Protein AF-A0A354G223-F1 (afdb_monomer_lite)

Sequence (87 aa):
MKINLLFWIFILIAFIGTFLYYLGETRKNNIGEVIKFSGGIITFGILISSFFLLEWKASFLLIIGEFTIISFLSTLLVESMTKRRIN

Secondary structure (DSSP, 8-state):
--HHHHHHHHHHHHHHHHHHHHHHHH--SHHHHHHHHHHHHHHHHHHHHHHHHS-HHHHHHHHHHHHHHHHHHHHHHHHHHHHHHH-

pLDDT: mean 73.15, std 9.59, range [50.22, 86.94]

Foldseek 3Di:
DPVVVVLVVLLVQLLVLLVQLVCLVVDPDPVSVVSNVSSVCSNVVSLVVLVVPPPPPVRVVSSVVSVVVSVVVSVVVVVVVVVVVVD

Radius of gyration: 14.6 Å; chains: 1; bounding box: 34×18×45 Å

Structure (mmCIF, N/CA/C/O backbone):
data_AF-A0A354G223-F1
#
_entry.id   AF-A0A354G223-F1
#
loop_
_atom_site.group_PDB
_atom_site.id
_atom_site.type_symbol
_atom_site.label_atom_id
_atom_site.label_alt_id
_atom_site.label_comp_id
_atom_site.label_asym_id
_atom_site.label_entity_id
_atom_site.label_seq_id
_atom_site.pdbx_PDB_ins_code
_atom_site.Cartn_x
_atom_site.Cartn_y
_atom_site.Cartn_z
_atom_site.occupancy
_atom_site.B_iso_or_equiv
_atom_site.auth_seq_id
_atom_site.auth_comp_id
_atom_site.auth_asym_id
_atom_site.auth_atom_id
_atom_site.pdbx_PDB_model_num
ATOM 1 N N . MET A 1 1 ? -16.234 6.750 19.756 1.00 50.22 1 MET A N 1
ATOM 2 C CA . MET A 1 1 ? -16.181 7.115 18.320 1.00 50.22 1 MET A CA 1
ATOM 3 C C . MET A 1 1 ? -14.742 7.312 17.791 1.00 50.22 1 MET A C 1
ATOM 5 O O . MET A 1 1 ? -14.521 8.186 16.969 1.00 50.22 1 MET A O 1
ATOM 9 N N . LYS A 1 2 ? -13.747 6.512 18.229 1.00 57.97 2 LYS A N 1
ATOM 10 C CA . LYS A 1 2 ? -12.325 6.663 17.821 1.00 57.97 2 LYS A CA 1
ATOM 11 C C . LYS A 1 2 ? -11.837 5.615 16.801 1.00 57.97 2 LYS A C 1
ATOM 13 O O . LYS A 1 2 ? -10.864 5.866 16.104 1.00 57.97 2 LYS A O 1
ATOM 18 N N . ILE A 1 3 ? -12.543 4.486 16.671 1.00 63.12 3 ILE A N 1
ATOM 19 C CA . ILE A 1 3 ? -12.158 3.357 15.801 1.00 63.12 3 ILE A CA 1
ATOM 20 C C . ILE A 1 3 ? -12.197 3.730 14.307 1.00 63.12 3 ILE A C 1
ATOM 22 O O . ILE A 1 3 ? -11.299 3.344 13.567 1.00 63.12 3 ILE A O 1
ATOM 26 N N . ASN A 1 4 ? -13.159 4.558 13.875 1.00 66.56 4 ASN A N 1
ATOM 27 C CA . ASN A 1 4 ? -13.276 4.940 12.461 1.00 66.56 4 ASN A CA 1
ATOM 28 C C . ASN A 1 4 ? -12.064 5.720 11.940 1.00 66.56 4 ASN A C 1
ATOM 30 O O . ASN A 1 4 ? -11.612 5.456 10.835 1.00 66.56 4 ASN A O 1
ATOM 34 N N . LEU A 1 5 ? -11.521 6.667 12.711 1.00 77.56 5 LEU A N 1
ATOM 35 C CA . LEU A 1 5 ? -10.392 7.478 12.243 1.00 77.56 5 LEU A CA 1
ATOM 36 C C . LEU A 1 5 ? -9.132 6.621 12.050 1.00 77.56 5 LEU A C 1
ATOM 38 O O . LEU A 1 5 ? -8.440 6.765 11.049 1.00 77.56 5 LEU A O 1
ATOM 42 N N . LEU A 1 6 ? -8.867 5.713 12.995 1.00 76.12 6 LEU A N 1
ATOM 43 C CA . LEU A 1 6 ? -7.702 4.828 12.954 1.00 76.12 6 LEU A CA 1
ATOM 44 C C . LEU A 1 6 ? -7.755 3.889 11.736 1.00 76.12 6 LEU A C 1
ATOM 46 O O . LEU A 1 6 ? -6.755 3.706 11.051 1.00 76.12 6 LEU A O 1
ATOM 50 N N . PHE A 1 7 ? -8.943 3.365 11.432 1.00 74.31 7 PHE A N 1
ATOM 51 C CA . PHE A 1 7 ? -9.191 2.518 10.266 1.00 74.31 7 PHE A CA 1
ATOM 52 C C . PHE A 1 7 ? -8.924 3.247 8.939 1.00 74.31 7 PHE A C 1
ATOM 54 O O . PHE A 1 7 ? -8.204 2.744 8.081 1.00 74.31 7 PHE A O 1
ATOM 61 N N . TRP A 1 8 ? -9.423 4.478 8.784 1.00 77.31 8 TRP A N 1
ATOM 62 C CA . TRP A 1 8 ? -9.157 5.273 7.579 1.00 77.31 8 TRP A CA 1
ATOM 63 C C . TRP A 1 8 ? -7.674 5.607 7.398 1.00 77.31 8 TRP A C 1
ATOM 65 O O . TRP A 1 8 ? -7.190 5.657 6.267 1.00 77.31 8 TRP A O 1
ATOM 75 N N . ILE A 1 9 ? -6.942 5.798 8.499 1.00 83.31 9 ILE A N 1
ATOM 76 C CA . ILE A 1 9 ? -5.490 5.992 8.462 1.00 83.31 9 ILE A CA 1
ATOM 77 C C . ILE A 1 9 ? -4.797 4.727 7.939 1.00 83.31 9 ILE A C 1
ATOM 79 O O . ILE A 1 9 ? -3.949 4.839 7.056 1.00 83.31 9 ILE A O 1
ATOM 83 N N . PHE A 1 10 ? -5.174 3.532 8.407 1.00 79.56 10 PHE A N 1
ATOM 84 C CA . PHE A 1 10 ? -4.589 2.285 7.902 1.00 79.56 10 PHE A CA 1
ATOM 85 C C . PHE A 1 10 ? -4.832 2.083 6.409 1.00 79.56 10 PHE A C 1
ATOM 87 O O . PHE A 1 10 ? -3.878 1.811 5.679 1.00 79.56 10 PHE A O 1
ATOM 94 N N . ILE A 1 11 ? -6.057 2.325 5.937 1.00 79.38 11 ILE A N 1
ATOM 95 C CA . ILE A 1 11 ? -6.382 2.273 4.505 1.00 79.38 11 ILE A CA 1
ATOM 96 C C . ILE A 1 11 ? -5.497 3.233 3.707 1.00 79.38 11 ILE A C 1
ATOM 98 O O . ILE A 1 11 ? -4.924 2.844 2.687 1.00 79.38 11 ILE A O 1
ATOM 102 N N . LEU A 1 12 ? -5.367 4.483 4.162 1.00 85.50 12 LEU A N 1
ATOM 103 C CA . LEU A 1 12 ? -4.599 5.499 3.448 1.00 85.50 12 LEU A CA 1
ATOM 104 C C . LEU A 1 12 ? -3.122 5.108 3.330 1.00 85.50 12 LEU A C 1
ATOM 106 O O . LEU A 1 12 ? -2.544 5.196 2.247 1.00 85.50 12 LEU A O 1
ATOM 110 N N . ILE A 1 13 ? -2.507 4.655 4.424 1.00 86.19 13 ILE A N 1
ATOM 111 C CA . ILE A 1 13 ? -1.086 4.300 4.406 1.00 86.19 13 ILE A CA 1
ATOM 112 C C . ILE A 1 13 ? -0.871 2.997 3.608 1.00 86.19 13 ILE A C 1
ATOM 114 O O . ILE A 1 13 ? 0.096 2.904 2.850 1.00 86.19 13 ILE A O 1
ATOM 118 N N . ALA A 1 14 ? -1.786 2.021 3.686 1.00 82.38 14 ALA A N 1
ATOM 119 C CA . ALA A 1 14 ? -1.703 0.791 2.895 1.00 82.38 14 ALA A CA 1
ATOM 120 C C . ALA A 1 14 ? -1.808 1.081 1.391 1.00 82.38 14 ALA A C 1
ATOM 122 O O . ALA A 1 14 ? -1.071 0.508 0.584 1.00 82.38 14 ALA A O 1
ATOM 123 N N . PHE A 1 15 ? -2.672 2.024 1.008 1.00 82.31 15 PHE A N 1
ATOM 124 C CA . PHE A 1 15 ? -2.767 2.502 -0.367 1.00 82.31 15 PHE A CA 1
ATOM 125 C C . PHE A 1 15 ? -1.459 3.156 -0.835 1.00 82.31 15 PHE A C 1
ATOM 127 O O . PHE A 1 15 ? -0.964 2.824 -1.912 1.00 82.31 15 PHE A O 1
ATOM 134 N N . ILE A 1 16 ? -0.853 4.021 -0.013 1.00 85.88 16 ILE A N 1
ATOM 135 C CA . ILE A 1 16 ? 0.436 4.660 -0.325 1.00 85.88 16 ILE A CA 1
ATOM 136 C C . ILE A 1 16 ? 1.547 3.615 -0.491 1.00 85.88 16 ILE A C 1
ATOM 138 O O . ILE A 1 16 ? 2.291 3.674 -1.470 1.00 85.88 16 ILE A O 1
ATOM 142 N N . GLY A 1 17 ? 1.649 2.643 0.420 1.00 85.31 17 GLY A N 1
ATOM 143 C CA . GLY A 1 17 ? 2.638 1.564 0.326 1.00 85.31 17 GLY A CA 1
ATOM 144 C C . GLY A 1 17 ? 2.493 0.764 -0.968 1.00 85.31 17 GLY A C 1
ATOM 145 O O . GLY A 1 17 ? 3.464 0.536 -1.689 1.00 85.31 17 GLY A O 1
ATOM 146 N N . THR A 1 18 ? 1.255 0.439 -1.336 1.00 83.44 18 THR A N 1
ATOM 147 C CA . THR A 1 18 ? 0.957 -0.329 -2.550 1.00 83.44 18 THR A CA 1
ATOM 148 C C . THR A 1 18 ? 1.244 0.474 -3.819 1.00 83.44 18 THR A C 1
ATOM 150 O O . THR A 1 18 ? 1.800 -0.052 -4.784 1.00 83.44 18 THR A O 1
ATOM 153 N N . PHE A 1 19 ? 0.942 1.775 -3.804 1.00 84.25 19 PHE A N 1
ATOM 154 C CA . PHE A 1 19 ? 1.301 2.686 -4.886 1.00 84.25 19 PHE A CA 1
ATOM 155 C C . PHE A 1 19 ? 2.819 2.780 -5.069 1.00 84.25 19 PHE A C 1
ATOM 157 O O . PHE A 1 19 ? 3.298 2.685 -6.197 1.00 84.25 19 PHE A O 1
ATOM 164 N N . LEU A 1 20 ? 3.583 2.918 -3.979 1.00 83.31 20 LEU A N 1
ATOM 165 C CA . LEU A 1 20 ? 5.047 2.918 -4.024 1.00 83.31 20 LEU A CA 1
ATOM 166 C C . LEU A 1 20 ? 5.580 1.594 -4.571 1.00 83.31 20 LEU A C 1
ATOM 168 O O . LEU A 1 20 ? 6.417 1.611 -5.469 1.00 83.31 20 LEU A O 1
ATOM 172 N N . TYR A 1 21 ? 5.045 0.460 -4.112 1.00 83.94 21 TYR A N 1
ATOM 173 C CA . TYR A 1 21 ? 5.438 -0.853 -4.618 1.00 83.94 21 TYR A CA 1
ATOM 174 C C . TYR A 1 21 ? 5.307 -0.917 -6.146 1.00 83.94 21 TYR A C 1
ATOM 176 O O . TYR A 1 21 ? 6.248 -1.280 -6.853 1.00 83.94 21 TYR A O 1
ATOM 184 N N . TYR A 1 22 ? 4.157 -0.477 -6.658 1.00 82.69 22 TYR A N 1
ATOM 185 C CA . TYR A 1 22 ? 3.873 -0.474 -8.086 1.00 82.69 22 TYR A CA 1
ATOM 186 C C . TYR A 1 22 ? 4.719 0.540 -8.866 1.00 82.69 22 TYR A C 1
ATOM 188 O O . TYR A 1 22 ? 5.239 0.236 -9.939 1.00 82.69 22 TYR A O 1
ATOM 196 N N . LEU A 1 23 ? 4.896 1.751 -8.331 1.00 82.56 23 LEU A N 1
ATOM 197 C CA . LEU A 1 23 ? 5.757 2.768 -8.934 1.00 82.56 23 LEU A CA 1
ATOM 198 C C . LEU A 1 23 ? 7.189 2.236 -9.083 1.00 82.56 23 LEU A C 1
ATOM 200 O O . LEU A 1 23 ? 7.812 2.424 -10.130 1.00 82.56 23 LEU A O 1
ATOM 204 N N . GLY A 1 24 ? 7.679 1.534 -8.062 1.00 84.62 24 GLY A N 1
ATOM 205 C CA . GLY A 1 24 ? 8.953 0.832 -8.095 1.00 84.62 24 GLY A CA 1
ATOM 206 C C . GLY A 1 24 ? 9.002 -0.245 -9.178 1.00 84.62 24 GLY A C 1
ATOM 207 O O . GLY A 1 24 ? 9.922 -0.241 -9.988 1.00 84.62 24 GLY A O 1
ATOM 208 N N . GLU A 1 25 ? 7.973 -1.090 -9.279 1.00 82.75 25 GLU A N 1
ATOM 209 C CA . GLU A 1 25 ? 7.865 -2.135 -10.313 1.00 82.75 25 GLU A CA 1
ATOM 210 C C . GLU A 1 25 ? 7.911 -1.569 -11.744 1.00 82.75 25 GLU A C 1
ATOM 212 O O . GLU A 1 25 ? 8.524 -2.149 -12.644 1.00 82.75 25 GLU A O 1
ATOM 217 N N . THR A 1 26 ? 7.295 -0.405 -11.977 1.00 81.75 26 THR A N 1
ATOM 218 C CA . THR A 1 26 ? 7.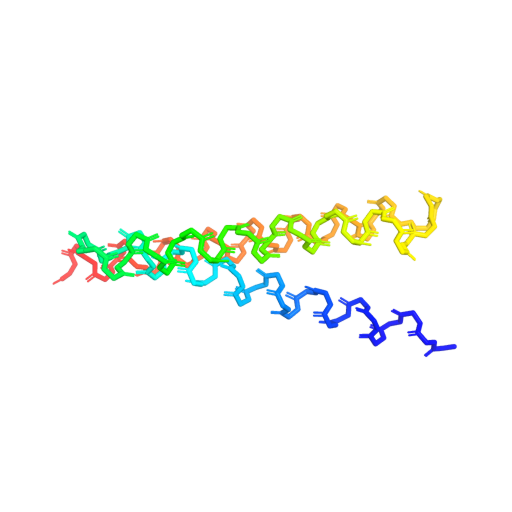317 0.233 -13.305 1.00 81.75 26 THR A CA 1
ATOM 219 C C . THR A 1 26 ? 8.685 0.795 -13.697 1.00 81.75 26 THR A C 1
ATOM 221 O O . THR A 1 26 ? 8.958 0.955 -14.890 1.00 81.75 26 THR A O 1
ATOM 224 N N . ARG A 1 27 ? 9.568 1.071 -12.729 1.00 79.56 27 ARG A N 1
ATOM 225 C CA . ARG A 1 27 ? 10.915 1.600 -12.968 1.00 79.56 27 ARG A CA 1
ATOM 226 C C . ARG A 1 27 ? 11.953 0.487 -12.815 1.00 79.56 27 ARG A C 1
ATOM 228 O O . ARG A 1 27 ? 12.356 0.150 -11.714 1.00 79.56 27 ARG A O 1
ATOM 235 N N . LYS A 1 28 ? 12.480 -0.030 -13.928 1.00 78.81 28 LYS A N 1
ATOM 236 C CA . LYS A 1 28 ? 13.533 -1.071 -13.937 1.00 78.81 28 LYS A CA 1
ATOM 237 C C . LYS A 1 28 ? 14.947 -0.553 -13.608 1.00 78.81 28 LYS A C 1
ATOM 239 O O . LYS A 1 28 ? 15.923 -1.009 -14.193 1.00 78.81 28 LYS A O 1
ATOM 244 N N . ASN A 1 29 ? 15.069 0.449 -12.742 1.00 86.19 29 ASN A N 1
ATOM 245 C CA . ASN A 1 29 ? 16.356 0.978 -12.289 1.00 86.19 29 ASN A CA 1
ATOM 246 C C . ASN A 1 29 ? 16.541 0.721 -10.786 1.00 86.19 29 ASN A C 1
ATOM 248 O O . ASN A 1 29 ? 15.571 0.453 -10.083 1.00 86.19 29 ASN A O 1
ATOM 252 N N . ASN A 1 30 ? 17.768 0.858 -10.276 1.00 84.06 30 ASN A N 1
ATOM 253 C CA . ASN A 1 30 ? 18.075 0.606 -8.857 1.00 84.06 30 ASN A CA 1
ATOM 254 C C . ASN A 1 30 ? 17.196 1.434 -7.900 1.00 84.06 30 ASN A C 1
ATOM 256 O O . ASN A 1 30 ? 16.837 0.982 -6.819 1.00 84.06 30 ASN A O 1
ATOM 260 N N . ILE A 1 31 ? 16.805 2.646 -8.308 1.00 86.94 31 ILE A N 1
ATOM 261 C CA . ILE A 1 31 ? 15.891 3.502 -7.538 1.00 86.94 31 ILE A CA 1
ATOM 262 C C . ILE A 1 31 ? 14.487 2.878 -7.471 1.00 86.94 31 ILE A C 1
ATOM 264 O O . ILE A 1 31 ? 13.849 2.911 -6.423 1.00 86.94 31 ILE A O 1
ATOM 268 N N . GLY A 1 32 ? 14.008 2.291 -8.568 1.00 84.25 32 GLY A N 1
ATOM 269 C CA . GLY A 1 32 ? 12.737 1.578 -8.624 1.00 84.25 32 GLY A CA 1
ATOM 270 C C . GLY A 1 32 ? 12.703 0.350 -7.720 1.00 84.25 32 GLY A C 1
ATOM 271 O O . GLY A 1 32 ? 11.710 0.154 -7.030 1.00 84.25 32 GLY A O 1
ATOM 272 N N . GLU A 1 33 ? 13.797 -0.409 -7.609 1.00 80.12 33 GLU A N 1
ATOM 273 C CA . GLU A 1 33 ? 13.882 -1.533 -6.661 1.00 80.12 33 GLU A CA 1
ATOM 274 C C . GLU A 1 33 ? 13.785 -1.079 -5.198 1.00 80.12 33 GLU A C 1
ATOM 276 O O . GLU A 1 33 ? 13.060 -1.686 -4.409 1.00 80.12 33 GLU A O 1
ATOM 281 N N . VAL A 1 34 ? 14.439 0.030 -4.836 1.00 84.25 34 VAL A N 1
ATOM 282 C CA . VAL A 1 34 ? 14.353 0.608 -3.481 1.00 84.25 34 VAL A CA 1
ATOM 283 C C . VAL A 1 34 ? 12.934 1.102 -3.180 1.00 84.25 34 VAL A C 1
ATOM 285 O O . VAL A 1 34 ? 12.398 0.868 -2.092 1.00 84.25 34 VAL A O 1
ATOM 288 N N . ILE A 1 35 ? 12.292 1.755 -4.150 1.00 84.69 35 ILE A N 1
ATOM 289 C CA . ILE A 1 35 ? 10.907 2.226 -4.023 1.00 84.69 35 ILE A CA 1
ATOM 290 C C . ILE A 1 35 ? 9.937 1.036 -3.925 1.00 84.69 35 ILE A C 1
ATOM 292 O O . ILE A 1 35 ? 9.027 1.042 -3.096 1.00 84.69 35 ILE A O 1
ATOM 296 N N . LYS A 1 36 ? 10.173 -0.023 -4.706 1.00 81.06 36 LYS A N 1
ATOM 297 C CA . LYS A 1 36 ? 9.401 -1.267 -4.657 1.00 81.06 36 LYS A CA 1
ATOM 298 C C . LYS A 1 36 ? 9.495 -1.905 -3.273 1.00 81.06 36 LYS A C 1
ATOM 300 O O . LYS A 1 36 ? 8.480 -2.220 -2.658 1.00 81.06 36 LYS A O 1
ATOM 305 N N . PHE A 1 37 ? 10.717 -2.068 -2.773 1.00 79.44 37 PHE A N 1
ATOM 306 C CA . PHE A 1 37 ? 10.984 -2.688 -1.480 1.00 79.44 37 PHE A CA 1
ATOM 307 C C . PHE A 1 37 ? 10.360 -1.900 -0.320 1.00 79.44 37 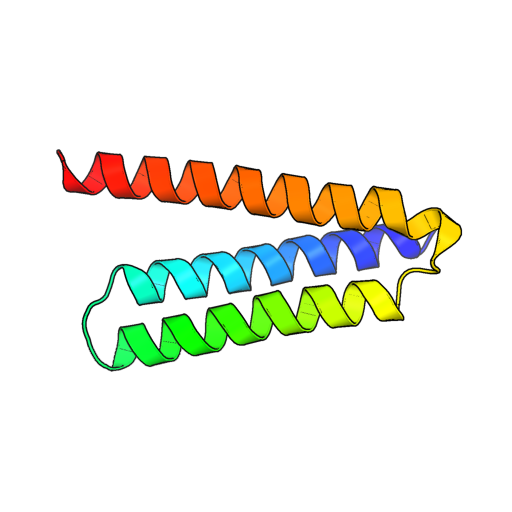PHE A C 1
ATOM 309 O O . PHE A 1 37 ? 9.670 -2.479 0.519 1.00 79.44 37 PHE A O 1
ATOM 316 N N . SER A 1 38 ? 10.526 -0.575 -0.308 1.00 80.69 38 SER A N 1
ATOM 317 C CA . SER A 1 38 ? 9.925 0.292 0.714 1.00 80.69 38 SER A CA 1
ATOM 318 C C . SER A 1 38 ? 8.394 0.273 0.674 1.00 80.69 38 SER A C 1
ATOM 320 O O . SER A 1 38 ? 7.768 0.146 1.725 1.00 80.69 38 SER A O 1
ATOM 322 N N . GLY A 1 39 ? 7.785 0.300 -0.516 1.00 80.31 39 GLY A N 1
ATOM 323 C CA . GLY A 1 39 ? 6.339 0.141 -0.669 1.00 80.31 39 GLY A CA 1
ATOM 324 C C . GLY A 1 39 ? 5.821 -1.186 -0.111 1.00 80.31 39 GLY A C 1
ATOM 325 O O . GLY A 1 39 ? 4.855 -1.204 0.651 1.00 80.31 39 GLY A O 1
ATOM 326 N N . GLY A 1 40 ? 6.520 -2.289 -0.401 1.00 76.62 40 GLY A N 1
ATOM 327 C CA . GLY A 1 40 ? 6.182 -3.615 0.123 1.00 76.62 40 GLY A CA 1
ATOM 328 C C . GLY A 1 40 ? 6.262 -3.700 1.650 1.00 76.62 40 GLY A C 1
ATOM 329 O O . GLY A 1 40 ? 5.348 -4.232 2.278 1.00 76.62 40 GLY A O 1
ATOM 330 N N . ILE A 1 41 ? 7.311 -3.128 2.257 1.00 81.88 41 ILE A N 1
ATOM 331 C CA . ILE A 1 41 ? 7.464 -3.079 3.722 1.00 81.88 41 ILE A CA 1
ATOM 332 C C . ILE A 1 41 ? 6.326 -2.295 4.369 1.00 81.88 41 ILE A C 1
ATOM 334 O O . ILE A 1 41 ? 5.772 -2.748 5.368 1.00 81.88 41 ILE A O 1
ATOM 338 N N . ILE A 1 42 ? 5.969 -1.136 3.810 1.00 81.38 42 ILE A N 1
ATOM 339 C CA . ILE A 1 42 ? 4.894 -0.294 4.346 1.00 81.38 42 ILE A CA 1
ATOM 340 C C . ILE A 1 42 ? 3.571 -1.065 4.326 1.00 81.38 42 ILE A C 1
ATOM 342 O O . ILE A 1 42 ? 2.908 -1.168 5.358 1.00 81.38 42 ILE A O 1
ATOM 346 N N . THR A 1 43 ? 3.215 -1.664 3.186 1.00 80.19 43 THR A N 1
ATOM 347 C CA . THR A 1 43 ? 1.966 -2.425 3.049 1.00 80.19 43 THR A CA 1
ATOM 348 C C . THR A 1 43 ? 1.924 -3.626 3.995 1.00 80.19 43 THR A C 1
ATOM 350 O O . THR A 1 43 ? 0.920 -3.845 4.673 1.00 80.19 43 THR A O 1
ATOM 353 N N . PHE A 1 44 ? 3.020 -4.380 4.102 1.00 76.31 44 PHE A N 1
ATOM 354 C CA . PHE A 1 44 ? 3.092 -5.545 4.984 1.00 76.31 44 PHE A CA 1
ATOM 355 C C . PHE A 1 44 ? 3.057 -5.160 6.470 1.00 76.31 44 PHE A C 1
ATOM 357 O O . PHE A 1 44 ? 2.336 -5.772 7.257 1.00 76.31 44 PHE A O 1
ATOM 364 N N . GLY A 1 45 ? 3.784 -4.109 6.856 1.00 76.88 45 GLY A N 1
ATOM 365 C CA . GLY A 1 45 ? 3.810 -3.605 8.228 1.00 76.88 45 GLY A CA 1
ATOM 366 C C . GLY A 1 45 ? 2.441 -3.125 8.707 1.00 76.88 45 GLY A C 1
ATOM 367 O O . GLY A 1 45 ? 2.077 -3.354 9.860 1.00 76.88 45 GLY A O 1
ATOM 368 N N . ILE A 1 46 ? 1.649 -2.515 7.823 1.00 82.12 46 ILE A N 1
ATOM 369 C CA . ILE A 1 46 ? 0.286 -2.068 8.143 1.00 82.12 46 ILE A CA 1
ATOM 370 C C . ILE A 1 46 ? -0.664 -3.238 8.305 1.00 82.12 46 ILE A C 1
ATOM 372 O O . ILE A 1 46 ? -1.421 -3.237 9.266 1.00 82.12 46 ILE A O 1
ATOM 376 N N . LEU A 1 47 ? -0.582 -4.244 7.434 1.00 73.94 47 LEU A N 1
ATOM 377 C CA . LEU A 1 47 ? -1.375 -5.466 7.571 1.00 73.94 47 LEU A CA 1
ATOM 378 C C . LEU A 1 47 ? -1.112 -6.168 8.905 1.00 73.94 47 LEU A C 1
ATOM 380 O O . LEU A 1 47 ? -2.040 -6.600 9.582 1.00 73.94 47 LEU A O 1
ATOM 384 N N . ILE A 1 48 ? 0.155 -6.250 9.312 1.00 73.19 48 ILE A N 1
ATOM 385 C CA . ILE A 1 48 ? 0.518 -6.805 10.617 1.00 73.19 48 ILE A CA 1
ATOM 386 C C . ILE A 1 48 ? -0.032 -5.926 11.745 1.00 73.19 48 ILE A C 1
ATOM 388 O O . ILE A 1 48 ? -0.642 -6.429 12.687 1.00 73.19 48 ILE A O 1
ATOM 392 N N . SER A 1 49 ? 0.162 -4.611 11.655 1.00 75.50 49 SER A N 1
ATOM 393 C CA . SER A 1 49 ? -0.269 -3.672 12.696 1.00 75.50 49 SER A CA 1
ATOM 394 C C . SER A 1 49 ? -1.789 -3.644 12.855 1.00 75.50 49 SER A C 1
ATOM 396 O O . SER A 1 49 ? -2.276 -3.578 13.983 1.00 75.50 49 SER A O 1
ATOM 398 N N . SER A 1 50 ? -2.543 -3.740 11.756 1.00 71.94 50 SER A N 1
ATOM 399 C CA . SER A 1 50 ? -4.005 -3.793 11.783 1.00 71.94 50 SER A CA 1
ATOM 400 C C . SER A 1 50 ? -4.494 -5.082 12.444 1.00 71.94 50 SER A C 1
ATOM 402 O O . SER A 1 50 ? -5.431 -5.035 13.237 1.00 71.94 50 SER A 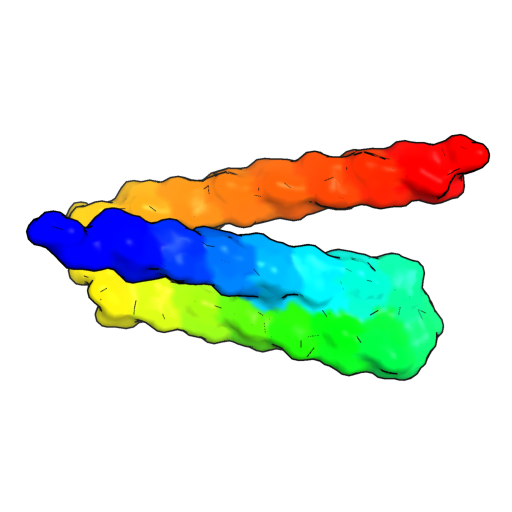O 1
ATOM 404 N N . PHE A 1 51 ? -3.782 -6.198 12.260 1.00 69.31 51 PHE A N 1
ATOM 405 C CA . PHE A 1 51 ? -4.056 -7.468 12.942 1.00 69.31 51 PHE A CA 1
ATOM 406 C C . PHE A 1 51 ? -3.867 -7.409 14.469 1.00 69.31 51 PHE A C 1
ATOM 408 O O . PHE A 1 51 ? -4.597 -8.065 15.212 1.00 69.31 51 PHE A O 1
ATOM 415 N N . PHE A 1 52 ? -2.893 -6.628 14.952 1.00 70.38 52 PHE A N 1
ATOM 416 C CA . PHE A 1 52 ? -2.625 -6.473 16.388 1.00 70.38 52 PHE A CA 1
ATOM 417 C C . PHE A 1 52 ? -3.499 -5.411 17.067 1.00 70.38 52 PHE A C 1
ATOM 419 O O . PHE A 1 52 ? -3.794 -5.538 18.254 1.00 70.38 52 PHE A O 1
ATOM 426 N N . LEU A 1 53 ? -3.895 -4.361 16.342 1.00 70.56 53 LEU A N 1
ATOM 427 C CA . LEU A 1 53 ? -4.606 -3.208 16.908 1.00 70.56 53 LEU A CA 1
ATOM 428 C C . LEU A 1 53 ? -6.131 -3.309 16.809 1.00 70.56 53 LEU A C 1
ATOM 430 O O . LEU A 1 53 ? -6.833 -2.630 17.559 1.00 70.56 53 LEU A O 1
ATOM 434 N N . LEU A 1 54 ? -6.657 -4.138 15.907 1.00 66.69 54 LEU A N 1
ATOM 435 C CA . LEU A 1 54 ? -8.090 -4.347 15.739 1.00 66.69 54 LEU A CA 1
ATOM 436 C C . LEU A 1 54 ? -8.486 -5.673 16.434 1.00 66.69 54 LEU A C 1
ATOM 438 O O . LEU A 1 54 ? -8.116 -6.762 16.002 1.00 66.69 54 LEU A O 1
ATOM 442 N N . GLU A 1 55 ? -9.243 -5.598 17.539 1.00 63.75 55 GLU A N 1
ATOM 443 C CA . GLU A 1 55 ? -9.679 -6.758 18.342 1.00 63.75 55 GLU A CA 1
ATOM 444 C C . GLU A 1 55 ? -10.348 -7.861 17.499 1.00 63.75 55 GLU A C 1
ATOM 446 O O . GLU A 1 55 ? -11.336 -7.614 16.809 1.00 63.75 55 GLU A O 1
ATOM 451 N N . TRP A 1 56 ? -9.880 -9.106 17.603 1.00 58.03 56 TRP A N 1
ATOM 452 C CA . TRP A 1 56 ? -10.149 -10.211 16.664 1.00 58.03 56 TRP A CA 1
ATOM 453 C C . TRP A 1 56 ? -11.619 -10.448 16.249 1.00 58.03 56 TRP A C 1
ATOM 455 O O . TRP A 1 56 ? -11.867 -10.961 15.160 1.00 58.03 56 TRP A O 1
ATOM 465 N N . LYS A 1 57 ? -12.611 -10.078 17.072 1.00 53.16 57 LYS A N 1
ATOM 466 C CA . LYS A 1 57 ? -14.037 -10.369 16.820 1.00 53.16 57 LYS A CA 1
ATOM 467 C C . LYS A 1 57 ? -14.794 -9.301 16.017 1.00 53.16 57 LYS A C 1
ATOM 469 O O . LYS A 1 57 ? -15.694 -9.663 15.268 1.00 53.16 57 LYS A O 1
ATOM 474 N N . ALA A 1 58 ? -14.434 -8.020 16.122 1.00 54.31 58 ALA A N 1
ATOM 475 C CA . ALA A 1 58 ? -14.993 -6.953 15.272 1.00 54.31 58 ALA A CA 1
ATOM 476 C C . ALA A 1 58 ? -14.172 -6.744 13.983 1.00 54.31 58 ALA A C 1
ATOM 478 O O . ALA A 1 58 ? -14.606 -6.082 13.042 1.00 54.31 58 ALA A O 1
ATOM 479 N N . SER A 1 59 ? -12.980 -7.337 13.943 1.00 57.62 59 SER A N 1
ATOM 480 C CA . SER A 1 59 ? -11.889 -6.907 13.070 1.00 57.62 59 SER A CA 1
ATOM 481 C C . SER A 1 59 ? -11.669 -7.800 11.871 1.00 57.62 59 SER A C 1
ATOM 483 O O . SER A 1 59 ? -11.119 -7.343 10.882 1.00 57.62 59 SER A O 1
ATOM 485 N N . PHE A 1 60 ? -12.164 -9.036 11.891 1.00 59.62 60 PHE A N 1
ATOM 486 C CA . PHE A 1 60 ? -12.035 -9.933 10.744 1.00 59.62 60 PHE A CA 1
ATOM 487 C C . PHE A 1 60 ? -12.743 -9.382 9.494 1.00 59.62 60 PHE A C 1
ATOM 489 O O . PHE A 1 60 ? -12.170 -9.377 8.410 1.00 59.62 60 PHE A O 1
ATOM 496 N N . LEU A 1 61 ? -13.952 -8.828 9.654 1.00 58.34 61 LEU A N 1
ATOM 497 C CA . LEU A 1 61 ? -14.696 -8.160 8.574 1.00 58.34 61 LEU A CA 1
ATOM 498 C C . LEU A 1 61 ? -14.001 -6.879 8.085 1.00 58.34 61 LEU A C 1
ATOM 500 O O . LEU A 1 61 ? -14.006 -6.607 6.888 1.00 58.34 61 LEU A O 1
ATOM 504 N N . LEU A 1 62 ? -13.377 -6.119 8.991 1.00 61.31 62 LEU A N 1
ATOM 505 C CA . LEU A 1 62 ? -12.618 -4.910 8.65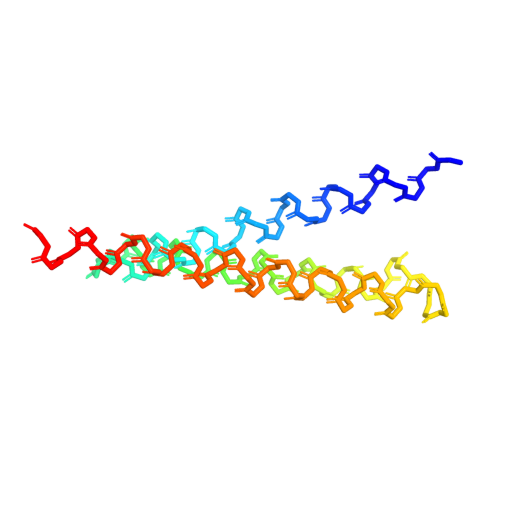0 1.00 61.31 62 LEU A CA 1
ATOM 506 C C . LEU A 1 62 ? -11.305 -5.242 7.930 1.00 61.31 62 LEU A C 1
ATOM 508 O O . LEU A 1 62 ? -10.985 -4.588 6.946 1.00 61.31 62 LEU A O 1
ATOM 512 N N . ILE A 1 63 ? -10.600 -6.291 8.357 1.00 66.81 63 ILE A N 1
ATOM 513 C CA . ILE A 1 63 ? -9.380 -6.804 7.719 1.00 66.81 63 ILE A CA 1
ATOM 514 C C . ILE A 1 63 ? -9.701 -7.357 6.326 1.00 66.81 63 ILE A C 1
ATOM 516 O O . ILE A 1 63 ? -8.996 -7.049 5.368 1.00 66.81 63 ILE A O 1
ATOM 520 N N . ILE A 1 64 ? -10.788 -8.127 6.177 1.00 66.69 64 ILE A N 1
ATOM 521 C CA . ILE A 1 64 ? -11.273 -8.569 4.860 1.00 66.69 64 ILE A CA 1
ATOM 522 C C . ILE A 1 64 ? -11.628 -7.358 3.996 1.00 66.69 64 ILE A C 1
ATOM 524 O O . ILE A 1 64 ? -11.265 -7.321 2.822 1.00 66.69 64 ILE A O 1
ATOM 528 N N . GLY A 1 65 ? -12.302 -6.357 4.565 1.00 65.81 65 GLY A N 1
ATOM 529 C CA . GLY A 1 65 ? -12.616 -5.103 3.886 1.00 65.81 65 GLY A CA 1
ATOM 530 C C . GLY A 1 65 ? -11.364 -4.385 3.380 1.00 65.81 65 GLY A C 1
ATOM 531 O O . GLY A 1 65 ? -11.299 -4.048 2.200 1.00 65.81 65 GLY A O 1
ATOM 532 N N . GLU A 1 66 ? -10.343 -4.226 4.227 1.00 65.62 66 GLU A N 1
ATOM 533 C CA . GLU A 1 66 ? -9.039 -3.665 3.852 1.00 65.62 66 GLU A CA 1
ATOM 534 C C . GLU A 1 66 ? -8.399 -4.460 2.715 1.00 65.62 66 GLU A C 1
ATOM 536 O O . GLU A 1 66 ? -8.057 -3.883 1.685 1.00 65.62 66 GLU A O 1
ATOM 541 N N . PHE A 1 67 ? -8.308 -5.786 2.841 1.00 70.12 67 PHE A N 1
ATOM 542 C CA . PHE A 1 67 ? -7.739 -6.648 1.802 1.00 70.12 67 PHE A CA 1
ATOM 543 C C . PHE A 1 67 ? -8.485 -6.540 0.469 1.00 70.12 67 PHE A C 1
ATOM 545 O O . PHE A 1 67 ? -7.860 -6.525 -0.595 1.00 70.12 67 PHE A O 1
ATOM 552 N N . THR A 1 68 ? -9.815 -6.449 0.523 1.00 67.62 68 THR A N 1
ATOM 553 C CA . THR A 1 68 ? -10.679 -6.353 -0.659 1.00 67.62 68 THR A CA 1
ATOM 554 C C . THR A 1 68 ? -10.502 -5.002 -1.347 1.00 67.62 68 THR A C 1
ATOM 556 O O . THR A 1 68 ? -10.314 -4.953 -2.561 1.00 67.62 68 THR A O 1
ATOM 559 N N . ILE A 1 69 ? -10.488 -3.906 -0.579 1.00 68.31 69 ILE A N 1
ATOM 560 C CA . ILE A 1 69 ? -10.282 -2.547 -1.097 1.00 68.31 69 ILE A CA 1
ATOM 561 C C . ILE A 1 69 ? -8.876 -2.407 -1.684 1.00 68.31 69 ILE A C 1
ATOM 563 O O . ILE A 1 69 ? -8.731 -1.914 -2.802 1.00 68.31 69 ILE A O 1
ATOM 567 N N . ILE A 1 70 ? -7.848 -2.880 -0.973 1.00 72.12 70 ILE A N 1
ATOM 568 C CA . ILE A 1 70 ? -6.458 -2.845 -1.443 1.00 72.12 70 ILE A CA 1
ATOM 569 C C . ILE A 1 70 ? -6.318 -3.665 -2.726 1.00 72.12 70 ILE A C 1
ATOM 571 O O . ILE A 1 70 ? -5.758 -3.162 -3.698 1.00 72.12 70 ILE A O 1
ATOM 575 N N . SER A 1 71 ? -6.867 -4.882 -2.785 1.00 66.69 71 SER A N 1
ATOM 576 C CA . SER A 1 71 ? -6.813 -5.717 -3.996 1.00 66.69 71 SER A CA 1
ATOM 577 C C . SER A 1 71 ? -7.540 -5.067 -5.174 1.00 66.69 71 SER A C 1
ATOM 579 O O . SER A 1 71 ? -7.001 -5.021 -6.281 1.00 66.69 71 SER A O 1
ATOM 581 N N . PHE A 1 72 ? -8.731 -4.507 -4.947 1.00 69.31 72 PHE A N 1
ATOM 582 C CA . PHE A 1 72 ? -9.506 -3.822 -5.983 1.00 69.31 72 PHE A CA 1
ATOM 583 C C . PHE A 1 72 ? -8.769 -2.591 -6.527 1.00 69.31 72 PHE A C 1
ATOM 585 O O . PHE A 1 72 ? -8.596 -2.455 -7.738 1.00 69.31 72 PHE A O 1
ATOM 592 N N . LEU A 1 73 ? -8.253 -1.734 -5.640 1.00 69.06 73 LEU A N 1
ATOM 593 C CA . LEU A 1 73 ? -7.479 -0.549 -6.016 1.00 69.06 73 LEU A CA 1
ATOM 594 C C . LEU A 1 73 ? -6.181 -0.913 -6.738 1.00 69.06 73 LEU A C 1
ATOM 596 O O . LEU A 1 73 ? -5.841 -0.278 -7.733 1.00 69.06 73 LEU A O 1
ATOM 600 N N . SER A 1 74 ? -5.490 -1.960 -6.287 1.00 66.81 74 SER A N 1
ATOM 601 C CA . SER A 1 74 ? -4.291 -2.477 -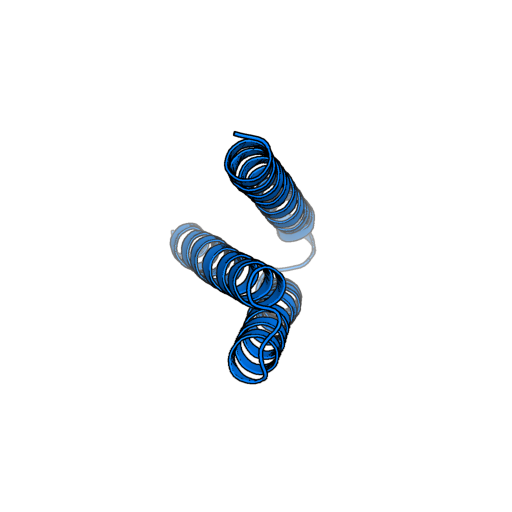6.955 1.00 66.81 74 SER A CA 1
ATOM 602 C C . SER A 1 74 ? -4.604 -2.937 -8.375 1.00 66.81 74 SER A C 1
ATOM 604 O O . SER A 1 74 ? -3.859 -2.628 -9.300 1.00 66.81 74 SER A O 1
ATOM 606 N N . THR A 1 75 ? -5.733 -3.622 -8.563 1.00 66.31 75 THR A N 1
ATOM 607 C CA . THR A 1 75 ? -6.174 -4.123 -9.872 1.00 66.31 75 THR A CA 1
ATOM 608 C C . THR A 1 75 ? -6.503 -2.975 -10.824 1.00 66.31 75 THR A C 1
ATOM 610 O O . THR A 1 75 ? -6.019 -2.964 -11.953 1.00 66.31 75 THR A O 1
ATOM 613 N N . LEU A 1 76 ? -7.240 -1.961 -10.359 1.00 66.94 76 LEU A N 1
ATOM 614 C CA . LEU A 1 76 ? -7.511 -0.750 -11.143 1.00 66.94 76 LEU A CA 1
ATOM 615 C C . LEU A 1 76 ? -6.226 0.002 -11.517 1.00 66.94 76 LEU A C 1
ATOM 617 O O . LEU A 1 76 ? -6.100 0.516 -12.630 1.00 66.94 76 LEU A O 1
ATOM 621 N N . LEU A 1 77 ? -5.261 0.063 -10.596 1.00 69.62 77 LEU A N 1
ATOM 622 C CA . LEU A 1 77 ? -3.978 0.717 -10.832 1.00 69.62 77 LEU A CA 1
ATOM 623 C C . LEU A 1 77 ? -3.152 -0.039 -11.881 1.00 69.62 77 LEU A C 1
ATOM 625 O O . LEU A 1 77 ? -2.627 0.580 -12.807 1.00 69.62 77 LEU A O 1
ATOM 629 N N . VAL A 1 78 ? -3.102 -1.373 -11.779 1.00 70.50 78 VAL A N 1
ATOM 630 C CA . VAL A 1 78 ? -2.491 -2.256 -12.781 1.00 70.50 78 VAL A CA 1
ATOM 631 C C . VAL A 1 78 ? -3.159 -2.051 -14.136 1.00 70.50 78 VAL A C 1
ATOM 633 O O . VAL A 1 78 ? -2.464 -1.828 -15.123 1.00 70.50 78 VAL A O 1
ATOM 636 N N . GLU A 1 79 ? -4.488 -2.079 -14.207 1.00 69.56 79 GLU A N 1
ATOM 637 C CA . GLU A 1 79 ? -5.229 -1.922 -15.460 1.00 69.56 79 GLU A CA 1
ATOM 638 C C . GLU A 1 79 ? -4.953 -0.560 -16.120 1.00 69.56 79 GLU A C 1
ATOM 640 O O . GLU A 1 79 ? -4.647 -0.497 -17.312 1.00 69.56 79 GLU A O 1
ATOM 645 N N . SER A 1 80 ? -4.978 0.525 -15.341 1.00 69.38 80 SER A N 1
ATOM 646 C CA . SER A 1 80 ? -4.652 1.885 -15.792 1.00 69.38 80 SER A CA 1
ATOM 647 C C . SER A 1 80 ? -3.237 1.983 -16.371 1.00 69.38 80 SER A C 1
ATOM 649 O O . SER A 1 80 ? -3.027 2.506 -17.469 1.00 69.38 80 SER A O 1
ATOM 651 N N . MET A 1 81 ? -2.257 1.433 -15.656 1.00 66.56 81 MET A N 1
ATOM 652 C CA . MET A 1 81 ? -0.848 1.481 -16.046 1.00 66.56 81 MET A CA 1
ATOM 653 C C . MET A 1 81 ? -0.549 0.566 -17.237 1.00 66.56 81 MET A C 1
ATOM 655 O O . MET A 1 81 ? 0.256 0.920 -18.097 1.00 66.56 81 MET A O 1
ATOM 659 N N . THR A 1 82 ? -1.244 -0.568 -17.345 1.00 67.06 82 THR A N 1
ATOM 660 C CA . THR A 1 82 ? -1.134 -1.477 -18.493 1.00 67.06 82 THR A CA 1
ATOM 661 C C . THR A 1 82 ? -1.738 -0.842 -19.748 1.00 67.06 82 THR A C 1
ATOM 663 O O . THR A 1 82 ? -1.087 -0.837 -20.790 1.00 67.06 82 THR A O 1
ATOM 666 N N . LYS A 1 83 ? -2.919 -0.208 -19.652 1.00 67.25 83 LYS A N 1
ATOM 667 C CA . LYS A 1 83 ? -3.520 0.557 -20.763 1.00 67.25 83 LYS A CA 1
ATOM 668 C C . LYS A 1 83 ? -2.618 1.701 -21.231 1.00 67.25 83 LYS A C 1
ATOM 670 O O . LYS A 1 83 ? -2.465 1.897 -22.430 1.00 67.25 83 LYS A O 1
ATOM 675 N N . ARG A 1 84 ? -1.961 2.406 -20.303 1.00 60.44 84 ARG A N 1
ATOM 676 C CA . ARG A 1 84 ? -0.972 3.456 -20.618 1.00 60.44 84 ARG A CA 1
ATOM 677 C C . ARG A 1 84 ? 0.292 2.965 -21.324 1.00 60.44 84 ARG A C 1
ATOM 679 O O . ARG A 1 84 ? 1.017 3.797 -21.847 1.00 60.44 84 ARG A O 1
ATOM 686 N N . ARG A 1 85 ? 0.604 1.669 -21.268 1.00 54.56 85 ARG A N 1
ATOM 687 C CA . ARG A 1 85 ? 1.804 1.095 -21.895 1.00 54.56 85 ARG A CA 1
ATOM 688 C C . ARG A 1 85 ? 1.547 0.582 -23.314 1.00 54.56 85 ARG A C 1
ATOM 690 O O . ARG A 1 85 ? 2.504 0.392 -24.055 1.00 54.56 85 ARG A O 1
ATOM 697 N N . ILE A 1 86 ? 0.290 0.262 -23.629 1.00 64.56 86 ILE A N 1
ATOM 698 C CA . ILE A 1 86 ? -0.130 -0.311 -24.918 1.00 64.56 86 ILE A CA 1
ATOM 699 C C . ILE A 1 86 ? -0.507 0.792 -25.923 1.00 64.56 86 ILE A C 1
ATOM 701 O O . ILE A 1 86 ? -0.302 0.596 -27.118 1.00 64.56 86 ILE A O 1
ATOM 705 N N . ASN A 1 87 ? -1.030 1.927 -25.443 1.00 50.59 87 ASN A N 1
ATOM 706 C CA . ASN A 1 87 ? -1.175 3.164 -26.225 1.00 50.59 87 ASN A CA 1
AT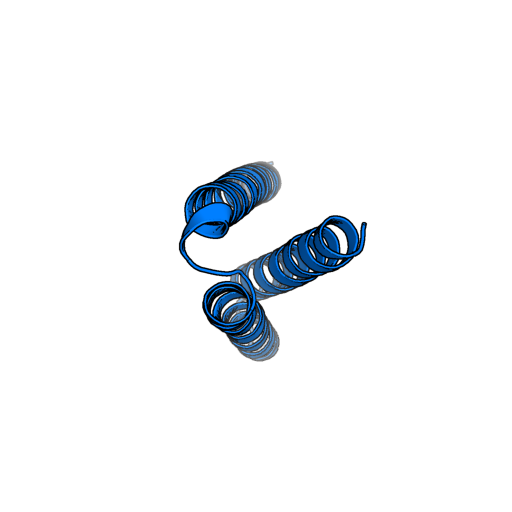OM 707 C C . ASN A 1 87 ? 0.139 3.945 -26.280 1.00 50.59 87 ASN A C 1
ATOM 709 O O . ASN A 1 87 ? 0.363 4.612 -27.312 1.00 50.59 87 ASN A O 1
#